Protein AF-A0A514Z813-F1 (afdb_monomer_lite)

Structure (mmCIF, N/CA/C/O backbone):
data_AF-A0A514Z813-F1
#
_entry.id   AF-A0A514Z813-F1
#
loop_
_atom_site.group_PDB
_atom_site.id
_atom_site.type_symbol
_atom_site.label_atom_id
_atom_site.label_alt_id
_atom_site.label_comp_id
_atom_site.label_asym_id
_atom_site.label_entity_id
_atom_site.label_seq_id
_atom_site.pdbx_PDB_ins_code
_atom_site.Cartn_x
_atom_site.Cartn_y
_atom_site.Cartn_z
_atom_site.occupancy
_atom_site.B_iso_or_equiv
_atom_site.auth_seq_id
_atom_site.auth_comp_id
_atom_site.auth_asym_id
_atom_site.auth_atom_id
_atom_site.pdbx_PDB_model_num
ATOM 1 N N . MET A 1 1 ? 28.735 8.243 -34.773 1.00 61.69 1 MET A N 1
ATOM 2 C CA . MET A 1 1 ? 28.199 9.287 -33.865 1.00 61.69 1 MET A CA 1
ATOM 3 C C . MET A 1 1 ? 26.772 8.999 -33.393 1.00 61.69 1 MET A C 1
ATOM 5 O O . MET A 1 1 ? 26.487 9.295 -32.244 1.00 61.69 1 MET A O 1
ATOM 9 N N . ALA A 1 2 ? 25.868 8.454 -34.224 1.00 63.88 2 ALA A N 1
ATOM 10 C CA . ALA A 1 2 ? 24.499 8.126 -33.792 1.00 63.88 2 ALA A CA 1
ATOM 11 C C . ALA A 1 2 ? 24.418 6.889 -32.868 1.00 63.88 2 ALA A C 1
ATOM 13 O O . ALA A 1 2 ? 23.732 6.964 -31.853 1.00 63.88 2 ALA A O 1
ATOM 14 N N . GLY A 1 3 ? 25.174 5.819 -33.154 1.00 69.19 3 GLY A N 1
ATOM 15 C CA . GLY A 1 3 ? 25.231 4.620 -32.299 1.00 69.19 3 GLY A CA 1
ATOM 16 C C . GLY A 1 3 ? 25.727 4.899 -30.873 1.00 69.19 3 GLY A C 1
ATOM 17 O O . GLY A 1 3 ? 25.160 4.393 -29.911 1.00 69.19 3 GLY A O 1
ATOM 18 N N . ASP A 1 4 ? 26.694 5.810 -30.727 1.00 74.75 4 ASP A N 1
ATOM 19 C CA . ASP A 1 4 ? 27.230 6.256 -29.430 1.00 74.75 4 ASP A CA 1
ATOM 20 C C . ASP A 1 4 ? 26.156 6.973 -28.584 1.00 74.75 4 ASP A C 1
ATOM 22 O O . ASP A 1 4 ? 25.901 6.627 -27.436 1.00 74.75 4 ASP A O 1
ATOM 26 N N . ARG A 1 5 ? 25.377 7.871 -29.208 1.00 83.50 5 ARG A N 1
ATOM 27 C CA . ARG A 1 5 ? 24.246 8.549 -28.545 1.00 83.50 5 ARG A CA 1
ATOM 28 C C . ARG A 1 5 ? 23.106 7.596 -28.176 1.00 83.50 5 ARG A C 1
ATOM 30 O O . ARG A 1 5 ? 22.412 7.834 -27.190 1.00 83.50 5 ARG A O 1
ATOM 37 N N . ASN A 1 6 ? 22.870 6.553 -28.970 1.00 88.00 6 ASN A N 1
ATOM 38 C CA . ASN A 1 6 ? 21.863 5.537 -28.656 1.00 88.00 6 ASN A CA 1
ATOM 39 C C . ASN A 1 6 ? 22.323 4.637 -27.503 1.00 88.00 6 ASN A C 1
ATOM 41 O O . ASN A 1 6 ? 21.505 4.266 -26.663 1.00 88.00 6 ASN A O 1
ATOM 45 N N . ALA A 1 7 ? 23.619 4.323 -27.429 1.00 88.06 7 ALA A N 1
ATOM 46 C CA . ALA A 1 7 ? 24.206 3.612 -26.300 1.00 88.06 7 ALA A CA 1
ATOM 47 C C . ALA A 1 7 ? 24.061 4.413 -24.996 1.00 88.06 7 ALA A C 1
ATOM 49 O O . ALA A 1 7 ? 23.532 3.874 -24.024 1.00 88.06 7 ALA A O 1
ATOM 50 N N . ASP A 1 8 ? 24.398 5.705 -25.004 1.00 90.75 8 ASP A N 1
ATOM 51 C CA . ASP A 1 8 ? 24.226 6.582 -23.839 1.00 90.75 8 ASP A CA 1
ATOM 52 C C . ASP A 1 8 ? 22.764 6.651 -23.377 1.00 90.75 8 ASP A C 1
ATOM 54 O O . ASP A 1 8 ? 22.461 6.499 -22.192 1.00 90.75 8 ASP A O 1
ATOM 58 N N . LYS A 1 9 ? 21.826 6.816 -24.319 1.00 91.69 9 LYS A N 1
ATOM 59 C CA . LYS A 1 9 ? 20.388 6.834 -24.010 1.00 91.69 9 LYS A CA 1
ATOM 60 C C . LYS A 1 9 ? 19.901 5.521 -23.404 1.00 91.69 9 LYS A C 1
ATOM 62 O O . LYS A 1 9 ? 19.110 5.556 -22.468 1.00 91.69 9 LYS A O 1
ATOM 67 N N . ARG A 1 10 ? 20.381 4.372 -23.890 1.00 91.69 10 ARG A N 1
ATOM 68 C CA . ARG A 1 10 ? 20.054 3.071 -23.286 1.00 91.69 10 ARG A CA 1
ATOM 69 C C . ARG A 1 10 ? 20.537 2.980 -21.844 1.00 91.69 10 ARG A C 1
ATOM 71 O O . ARG A 1 10 ? 19.799 2.469 -21.013 1.00 91.69 10 ARG A O 1
ATOM 78 N N . VAL A 1 11 ? 21.738 3.476 -21.546 1.00 93.88 11 VAL A N 1
ATOM 79 C CA . VAL A 1 11 ? 22.282 3.483 -20.178 1.00 93.88 11 VAL A CA 1
ATOM 80 C C . VAL A 1 11 ? 21.443 4.368 -19.255 1.00 93.88 11 VAL A C 1
ATOM 82 O O . VAL A 1 11 ? 21.181 3.984 -18.116 1.00 93.88 11 VAL A O 1
ATOM 85 N N . ILE A 1 12 ? 20.989 5.527 -19.740 1.00 95.06 12 ILE A N 1
ATOM 86 C CA . ILE A 1 12 ? 20.096 6.415 -18.981 1.00 95.06 12 ILE A CA 1
ATOM 87 C C . ILE A 1 12 ? 18.763 5.716 -18.693 1.00 95.06 12 ILE A C 1
ATOM 89 O O . ILE A 1 12 ? 18.375 5.626 -17.532 1.00 95.06 12 ILE A O 1
ATOM 93 N N . LEU A 1 13 ? 18.117 5.154 -19.719 1.00 94.88 13 LEU A N 1
ATOM 94 C CA . LEU A 1 13 ? 16.848 4.438 -19.566 1.00 94.88 13 LEU A CA 1
ATOM 95 C C . LEU A 1 13 ? 16.983 3.230 -18.631 1.00 94.88 13 LEU A C 1
ATOM 97 O O . LEU A 1 13 ? 16.132 3.016 -17.781 1.00 94.88 13 LEU A O 1
ATOM 101 N N . GLU A 1 14 ? 18.075 2.470 -18.724 1.00 94.81 14 GLU A N 1
ATOM 102 C CA . GLU A 1 14 ? 18.358 1.351 -17.817 1.00 94.81 14 GLU A CA 1
ATOM 103 C C . GLU A 1 14 ? 18.489 1.814 -16.358 1.00 94.81 14 GLU A C 1
ATOM 105 O O . GLU A 1 14 ? 18.025 1.141 -15.437 1.00 94.81 14 GLU A O 1
ATOM 110 N N . ARG A 1 15 ? 19.096 2.983 -16.126 1.00 95.75 15 ARG A N 1
ATOM 111 C CA . ARG A 1 15 ? 19.171 3.571 -14.787 1.00 95.75 15 ARG A CA 1
ATOM 112 C C . ARG A 1 15 ? 17.793 3.995 -14.285 1.00 95.75 15 ARG A C 1
ATOM 114 O O . ARG A 1 15 ? 17.500 3.776 -13.114 1.00 95.75 15 ARG A O 1
ATOM 121 N N . GLU A 1 16 ? 16.972 4.595 -15.139 1.00 96.31 16 GLU A N 1
ATOM 122 C CA . GLU A 1 16 ? 15.604 5.002 -14.797 1.00 96.31 16 GLU A CA 1
ATOM 123 C C . GLU A 1 16 ? 14.716 3.797 -14.477 1.00 96.31 16 GLU A C 1
ATOM 125 O O . GLU A 1 16 ? 14.038 3.812 -13.452 1.00 96.31 16 GLU A O 1
ATOM 130 N N . ILE A 1 17 ? 14.802 2.729 -15.278 1.00 96.31 17 ILE A N 1
ATOM 131 C CA . ILE A 1 17 ? 14.134 1.444 -15.027 1.00 96.31 17 ILE A CA 1
ATOM 132 C C . ILE A 1 17 ? 14.498 0.931 -13.632 1.00 96.31 17 ILE A C 1
ATOM 134 O O . ILE A 1 17 ? 13.611 0.729 -12.812 1.00 96.31 17 ILE A O 1
ATOM 138 N N . ARG A 1 18 ? 15.794 0.819 -13.314 1.00 96.50 18 ARG A N 1
ATOM 139 C CA . ARG A 1 18 ? 16.238 0.330 -11.996 1.00 96.50 18 ARG A CA 1
ATOM 140 C C . ARG A 1 18 ? 15.767 1.203 -10.839 1.00 96.50 18 ARG A C 1
ATOM 142 O O . ARG A 1 18 ? 15.441 0.695 -9.773 1.00 96.50 18 ARG A O 1
ATOM 149 N N . LEU A 1 19 ? 15.757 2.524 -11.020 1.00 96.19 19 LEU A N 1
ATOM 150 C CA . LEU A 1 19 ? 15.238 3.436 -9.999 1.00 96.19 19 LEU A CA 1
ATOM 151 C C . LEU A 1 19 ? 13.744 3.194 -9.755 1.00 96.19 19 LEU A C 1
ATOM 153 O O . LEU A 1 19 ? 13.316 3.214 -8.605 1.00 96.19 19 LEU A O 1
ATOM 157 N N . LYS A 1 20 ? 12.970 2.942 -10.812 1.00 94.25 20 LYS A N 1
ATOM 158 C CA . LYS A 1 20 ? 11.536 2.643 -10.727 1.00 94.25 20 LYS A CA 1
ATOM 159 C C . LYS A 1 20 ? 11.256 1.260 -10.135 1.00 94.25 20 LYS A C 1
ATOM 161 O O . LYS A 1 20 ? 10.339 1.132 -9.333 1.00 94.25 20 LYS A O 1
ATOM 166 N N . GLU A 1 21 ? 12.062 0.256 -10.468 1.00 95.50 21 GLU A N 1
ATOM 167 C CA . GLU A 1 21 ? 11.996 -1.079 -9.856 1.00 95.50 21 GLU A CA 1
ATOM 168 C C . GLU A 1 21 ? 12.241 -0.999 -8.344 1.00 95.50 21 GLU A C 1
ATOM 170 O O . GLU A 1 21 ? 11.426 -1.489 -7.568 1.00 95.50 21 GLU A O 1
ATOM 175 N N . ASN A 1 22 ? 13.279 -0.273 -7.915 1.00 95.88 22 ASN A N 1
ATOM 176 C CA . ASN A 1 22 ? 13.532 -0.045 -6.490 1.00 95.88 22 ASN A CA 1
ATOM 177 C C . ASN A 1 22 ? 12.365 0.688 -5.807 1.00 95.88 22 ASN A C 1
ATOM 179 O O . ASN A 1 22 ? 11.980 0.330 -4.701 1.00 95.88 22 ASN A O 1
ATOM 183 N N . GLN A 1 23 ? 11.767 1.688 -6.467 1.00 93.50 23 GLN A N 1
ATOM 184 C CA . GLN A 1 23 ? 10.583 2.375 -5.933 1.00 93.50 23 GLN A CA 1
ATOM 185 C C . GLN A 1 23 ? 9.394 1.422 -5.744 1.00 93.50 23 GLN A C 1
ATOM 187 O O . GLN A 1 23 ? 8.607 1.600 -4.818 1.00 93.50 23 GLN A O 1
ATOM 192 N N . LEU A 1 24 ? 9.242 0.417 -6.608 1.00 93.81 24 LEU A N 1
ATOM 193 C CA . LEU A 1 24 ? 8.181 -0.581 -6.497 1.00 93.81 24 LEU A CA 1
ATOM 194 C C . LEU A 1 24 ? 8.414 -1.534 -5.314 1.00 93.81 24 LEU A C 1
ATOM 196 O O . LEU A 1 24 ? 7.460 -1.885 -4.609 1.00 93.81 24 LEU A O 1
ATOM 200 N N . ASP A 1 25 ? 9.669 -1.905 -5.068 1.00 94.81 25 ASP A N 1
ATOM 201 C CA . ASP A 1 25 ? 10.064 -2.669 -3.883 1.00 94.81 25 ASP A CA 1
ATOM 202 C C . ASP A 1 25 ? 9.833 -1.857 -2.599 1.00 94.81 25 ASP A C 1
ATOM 204 O O . ASP A 1 25 ? 9.211 -2.359 -1.658 1.00 94.81 25 ASP A O 1
ATOM 208 N N . ASP A 1 26 ? 10.231 -0.580 -2.592 1.00 94.31 26 ASP A N 1
ATOM 209 C CA . ASP A 1 26 ? 10.015 0.345 -1.474 1.00 94.31 26 ASP A CA 1
ATOM 210 C C . ASP A 1 26 ? 8.517 0.495 -1.156 1.00 94.31 26 ASP A C 1
ATOM 212 O O . ASP A 1 26 ? 8.112 0.370 0.001 1.00 94.31 26 ASP A O 1
ATOM 216 N N . LEU A 1 27 ? 7.673 0.686 -2.180 1.00 93.44 27 LEU A N 1
ATOM 217 C CA . LEU A 1 27 ? 6.214 0.749 -2.027 1.00 93.44 27 LEU A CA 1
ATOM 218 C C . LEU A 1 27 ? 5.647 -0.540 -1.423 1.00 93.44 27 LEU A C 1
ATOM 220 O O . LEU A 1 27 ? 4.762 -0.490 -0.571 1.00 93.44 27 LEU A O 1
ATOM 224 N N . SER A 1 28 ? 6.154 -1.699 -1.846 1.00 91.88 28 SER A N 1
ATOM 225 C CA . SER A 1 28 ? 5.701 -2.996 -1.333 1.00 91.88 28 SER A CA 1
ATOM 226 C C . SER A 1 28 ? 6.083 -3.180 0.139 1.00 91.88 28 SER A C 1
ATOM 228 O O . SER A 1 28 ? 5.285 -3.672 0.942 1.00 91.88 28 SER A O 1
ATOM 230 N N . GLN A 1 29 ? 7.289 -2.750 0.519 1.00 95.19 29 GLN A N 1
ATOM 231 C CA . GLN A 1 29 ? 7.749 -2.782 1.904 1.00 95.19 29 GLN A CA 1
ATOM 232 C C . GLN A 1 29 ? 6.964 -1.806 2.791 1.00 95.19 29 GLN A C 1
ATOM 234 O O . GLN A 1 29 ? 6.597 -2.150 3.922 1.00 95.19 29 GLN A O 1
ATOM 239 N N . GLU A 1 30 ? 6.693 -0.600 2.294 1.00 94.69 30 GLU A N 1
ATOM 240 C CA . GLU A 1 30 ? 5.893 0.402 2.992 1.00 94.69 30 GLU A CA 1
ATOM 241 C C . GLU A 1 30 ? 4.459 -0.097 3.207 1.00 94.69 30 GLU A C 1
ATOM 243 O O . GLU A 1 30 ? 3.987 -0.104 4.347 1.00 94.69 30 GLU A O 1
ATOM 248 N N . GLN A 1 31 ? 3.814 -0.628 2.160 1.00 94.19 31 GLN A N 1
ATOM 249 C CA . GLN A 1 31 ? 2.481 -1.228 2.243 1.00 94.19 31 GLN A CA 1
ATOM 250 C C . GLN A 1 31 ? 2.426 -2.292 3.342 1.00 94.19 31 GLN A C 1
ATOM 252 O O . GLN A 1 31 ? 1.558 -2.244 4.216 1.00 94.19 31 GLN A O 1
ATOM 257 N N . HIS A 1 32 ? 3.375 -3.230 3.329 1.00 93.38 32 HIS A N 1
ATOM 258 C CA . HIS A 1 32 ? 3.428 -4.294 4.325 1.00 93.38 32 HIS A CA 1
ATOM 259 C C . HIS A 1 32 ? 3.635 -3.743 5.744 1.00 93.38 32 HIS A C 1
ATOM 261 O O . HIS A 1 32 ? 3.038 -4.221 6.710 1.00 93.38 32 HIS A O 1
ATOM 267 N N . THR A 1 33 ? 4.460 -2.705 5.887 1.00 94.56 33 THR A N 1
ATOM 268 C CA . THR A 1 33 ? 4.706 -2.053 7.177 1.00 94.56 33 THR A CA 1
ATOM 269 C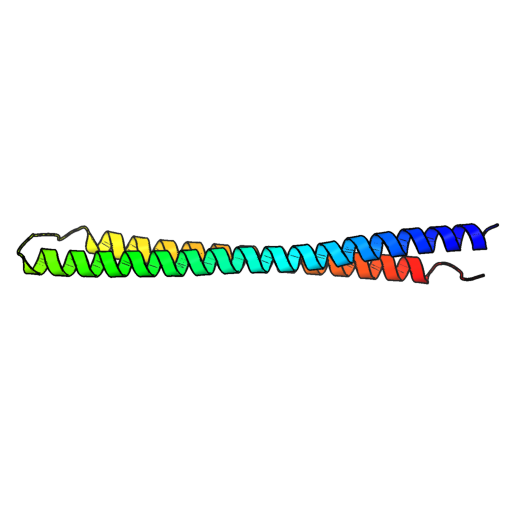 C . THR A 1 33 ? 3.434 -1.421 7.732 1.00 94.56 33 THR A C 1
ATOM 271 O O . THR A 1 33 ? 3.124 -1.622 8.908 1.00 94.56 33 THR A O 1
ATOM 274 N N . ILE A 1 34 ? 2.683 -0.696 6.903 1.00 91.44 34 ILE A N 1
ATOM 275 C CA . ILE A 1 34 ? 1.448 -0.027 7.322 1.00 91.44 34 ILE A CA 1
ATOM 276 C C . ILE A 1 34 ? 0.350 -1.055 7.622 1.00 91.44 34 ILE A C 1
ATOM 278 O O . ILE A 1 34 ? -0.304 -0.949 8.658 1.00 91.44 34 ILE A O 1
ATOM 282 N N . GLN A 1 35 ? 0.196 -2.098 6.799 1.00 91.31 35 GLN A N 1
ATOM 283 C CA . GLN A 1 35 ? -0.748 -3.193 7.070 1.00 91.31 35 GLN A CA 1
ATOM 284 C C . GLN A 1 35 ? -0.478 -3.841 8.433 1.00 91.31 35 GLN A C 1
ATOM 286 O O . GLN A 1 35 ? -1.377 -3.936 9.267 1.00 91.31 35 GLN A O 1
ATOM 291 N N . ASN A 1 36 ? 0.785 -4.161 8.729 1.00 93.00 36 ASN A N 1
ATOM 292 C CA . ASN A 1 36 ? 1.172 -4.695 10.035 1.00 93.00 36 ASN A CA 1
ATOM 293 C C . ASN A 1 36 ? 0.861 -3.727 11.193 1.00 93.00 36 ASN A C 1
ATOM 295 O O . ASN A 1 36 ? 0.582 -4.165 12.311 1.00 93.00 36 ASN A O 1
ATOM 299 N N . GLN A 1 37 ? 0.957 -2.410 10.978 1.00 91.06 37 GLN A N 1
ATOM 300 C CA . GLN A 1 37 ? 0.603 -1.412 11.995 1.00 91.06 37 GLN A CA 1
ATOM 301 C C . GLN A 1 37 ? -0.907 -1.372 12.247 1.00 91.06 37 GLN A C 1
ATOM 303 O O . GLN A 1 37 ? -1.316 -1.316 13.408 1.00 91.06 37 GLN A O 1
ATOM 308 N N . ILE A 1 38 ? -1.716 -1.459 11.190 1.00 89.44 38 ILE A N 1
ATOM 309 C CA . ILE A 1 38 ? -3.180 -1.514 11.280 1.00 89.44 38 ILE A CA 1
ATOM 310 C C . ILE A 1 38 ? -3.619 -2.776 12.018 1.00 89.44 38 ILE A C 1
ATOM 312 O O . ILE A 1 38 ? -4.369 -2.685 12.987 1.00 89.44 38 ILE A O 1
ATOM 316 N N . GLU A 1 39 ? -3.084 -3.941 11.656 1.00 89.75 39 GLU A N 1
ATOM 317 C CA . GLU A 1 39 ? -3.395 -5.201 12.340 1.00 89.75 39 GLU A CA 1
ATOM 318 C C . GLU A 1 39 ? -3.020 -5.154 13.828 1.00 89.75 39 GLU A C 1
ATOM 320 O O . GLU A 1 39 ? -3.795 -5.560 14.697 1.00 89.75 39 GLU A O 1
ATOM 325 N N . LYS A 1 40 ? -1.840 -4.615 14.161 1.00 91.56 40 LYS A N 1
ATOM 326 C CA . LYS A 1 40 ? -1.428 -4.421 15.562 1.00 91.56 40 LYS A CA 1
ATOM 327 C C . LYS A 1 40 ? -2.382 -3.497 16.306 1.00 91.56 40 LYS A C 1
ATOM 329 O O . LYS A 1 40 ? -2.736 -3.784 17.448 1.00 91.56 40 LYS A O 1
ATOM 334 N N . PHE A 1 41 ? -2.802 -2.406 15.674 1.00 87.81 41 PHE A N 1
ATOM 335 C CA . PHE A 1 41 ? -3.767 -1.483 16.250 1.00 87.81 41 PHE A CA 1
ATOM 336 C C . PHE A 1 41 ? -5.111 -2.170 16.522 1.00 87.81 41 PHE A C 1
ATOM 338 O O . PHE A 1 41 ? -5.605 -2.107 17.648 1.00 87.81 41 PHE A O 1
ATOM 345 N N . GLN A 1 42 ? -5.657 -2.900 15.547 1.00 87.75 42 GLN A N 1
ATOM 346 C CA . GLN A 1 42 ? -6.903 -3.657 15.699 1.00 87.75 42 GLN A CA 1
ATOM 347 C C . GLN A 1 42 ? -6.826 -4.688 16.831 1.00 87.75 42 GLN A C 1
ATOM 349 O O . GLN A 1 42 ? -7.762 -4.811 17.629 1.00 87.75 42 GLN A O 1
ATOM 354 N N . ASN A 1 43 ? -5.705 -5.405 16.928 1.00 89.94 43 ASN A N 1
ATOM 355 C CA . ASN A 1 43 ? -5.471 -6.392 17.978 1.00 89.94 43 ASN A CA 1
ATOM 356 C C . ASN A 1 43 ? -5.403 -5.741 19.366 1.00 89.94 43 ASN A C 1
ATOM 358 O O . ASN A 1 43 ? -6.092 -6.190 20.284 1.00 89.94 43 ASN A O 1
ATOM 362 N N . ASN A 1 44 ? -4.644 -4.650 19.506 1.00 89.31 44 ASN A N 1
ATOM 363 C CA . ASN A 1 44 ? -4.537 -3.908 20.764 1.00 89.31 44 ASN A CA 1
ATOM 364 C C . ASN A 1 44 ? -5.893 -3.346 21.202 1.00 89.31 44 ASN A C 1
ATOM 366 O O . ASN A 1 44 ? -6.280 -3.499 22.358 1.00 89.31 44 ASN A O 1
ATOM 370 N N . MET A 1 45 ? -6.645 -2.745 20.277 1.00 86.44 45 MET A N 1
ATOM 371 C CA . MET A 1 45 ? -7.982 -2.226 20.570 1.00 86.44 45 MET A CA 1
ATOM 372 C C . MET A 1 45 ? -8.931 -3.346 20.996 1.00 86.44 45 MET A C 1
ATOM 374 O O . MET A 1 45 ? -9.621 -3.219 22.002 1.00 86.44 45 MET A O 1
ATOM 378 N N . SER A 1 46 ? -8.931 -4.472 20.280 1.00 86.31 46 SER A N 1
ATOM 379 C CA . SER A 1 46 ? -9.761 -5.630 20.631 1.00 86.31 46 SER A CA 1
ATOM 380 C C . SER A 1 46 ? -9.429 -6.182 22.018 1.00 86.31 46 SER A C 1
ATOM 382 O O . SER A 1 46 ? -10.332 -6.593 22.743 1.00 86.31 46 SER A O 1
ATOM 384 N N . GLN A 1 47 ? -8.151 -6.179 22.405 1.00 89.62 47 GLN A N 1
ATOM 385 C CA . GLN A 1 47 ? -7.729 -6.573 23.745 1.00 89.62 47 GLN A CA 1
ATOM 386 C C . GLN A 1 47 ? -8.226 -5.587 24.810 1.00 89.62 47 GLN A C 1
ATOM 388 O O . GLN A 1 47 ? -8.773 -6.028 25.818 1.00 89.62 47 GLN A O 1
ATOM 393 N N . LEU A 1 48 ? -8.070 -4.278 24.586 1.00 86.75 48 LEU A N 1
ATOM 394 C CA . LEU A 1 48 ? -8.517 -3.247 25.528 1.00 86.75 48 LEU A CA 1
ATOM 395 C C . LEU A 1 48 ? -10.030 -3.306 25.761 1.00 86.75 48 LEU A C 1
ATOM 397 O O . LEU A 1 48 ? -10.463 -3.281 26.908 1.00 86.75 48 LEU A O 1
ATOM 401 N N . PHE A 1 49 ? -10.827 -3.476 24.701 1.00 84.56 49 PHE A N 1
ATOM 402 C CA . PHE A 1 49 ? -12.280 -3.603 24.841 1.00 84.56 49 PHE A CA 1
ATOM 403 C C . PHE A 1 49 ? -12.694 -4.853 25.620 1.00 84.56 49 PHE A C 1
ATOM 405 O O . PHE A 1 49 ? -13.627 -4.788 26.412 1.00 84.56 49 PHE A O 1
ATOM 412 N N . ARG A 1 50 ? -11.991 -5.982 25.448 1.00 84.25 50 ARG A N 1
ATOM 413 C CA . ARG A 1 50 ? -12.252 -7.186 26.257 1.00 84.25 50 ARG A CA 1
ATOM 414 C C . ARG A 1 50 ? -11.931 -6.962 27.731 1.00 84.25 50 ARG A C 1
ATOM 416 O O . ARG A 1 50 ? -12.725 -7.337 28.581 1.00 84.25 50 ARG A O 1
ATOM 423 N N . GLN A 1 51 ? -10.791 -6.339 28.031 1.00 85.31 51 GLN A N 1
ATOM 424 C CA . GLN A 1 51 ? -10.404 -6.025 29.411 1.00 85.31 51 GLN A CA 1
ATOM 425 C C . GLN A 1 51 ? -11.398 -5.068 30.074 1.00 85.31 51 GLN A C 1
ATOM 427 O O . GLN A 1 51 ? -11.727 -5.218 31.247 1.00 85.31 51 GLN A O 1
ATOM 432 N N . GLU A 1 52 ? -11.894 -4.090 29.323 1.00 80.50 52 GLU A N 1
ATOM 433 C CA . GLU A 1 52 ? -12.916 -3.174 29.808 1.00 80.50 52 GLU A CA 1
ATOM 434 C C . GLU A 1 52 ? -14.252 -3.883 30.064 1.00 80.50 52 GLU A C 1
ATOM 436 O O . GLU A 1 52 ? -14.864 -3.666 31.109 1.00 80.50 52 GLU A O 1
ATOM 441 N N . GLU A 1 53 ? -14.679 -4.767 29.159 1.00 79.12 53 GLU A N 1
ATOM 442 C CA . GLU A 1 53 ? -15.878 -5.590 29.339 1.00 79.12 53 GLU A CA 1
ATOM 443 C C . GLU A 1 53 ? -15.756 -6.487 30.584 1.00 79.12 53 GLU A C 1
ATOM 445 O O . GLU A 1 53 ? -16.683 -6.550 31.390 1.00 79.12 53 GLU A O 1
ATOM 450 N N . GLU A 1 54 ? -14.594 -7.108 30.812 1.00 83.25 54 GLU A N 1
ATOM 451 C CA . GLU A 1 54 ? -14.299 -7.886 32.024 1.00 83.25 54 GLU A CA 1
ATOM 452 C C . GLU A 1 54 ? -14.381 -7.031 33.302 1.00 83.25 54 GLU A C 1
ATOM 454 O O . GLU A 1 54 ? -15.054 -7.422 34.262 1.00 83.25 54 GLU A O 1
ATOM 459 N N . CYS A 1 55 ? -13.763 -5.843 33.312 1.00 79.56 55 CYS A N 1
ATOM 460 C CA . CYS A 1 55 ? -13.855 -4.894 34.428 1.00 79.56 55 CYS A CA 1
ATOM 461 C C . CYS A 1 55 ? -15.303 -4.469 34.699 1.00 79.56 55 CYS A C 1
ATOM 463 O O . CYS A 1 55 ? -15.731 -4.424 35.853 1.00 79.56 55 CYS A O 1
ATOM 465 N N . TYR A 1 56 ? -16.070 -4.189 33.644 1.00 75.38 56 TYR A N 1
ATOM 466 C CA . TYR A 1 56 ? -17.483 -3.845 33.751 1.00 75.38 56 TYR A CA 1
ATOM 467 C C . TYR A 1 56 ? -18.287 -4.986 34.391 1.00 75.38 56 TYR A C 1
ATOM 469 O O . TYR A 1 56 ? -19.067 -4.754 35.317 1.00 75.38 56 TYR A O 1
ATOM 477 N N . TYR A 1 57 ? -18.074 -6.229 33.945 1.00 75.88 57 TYR A N 1
ATOM 478 C CA . TYR A 1 57 ? -18.736 -7.404 34.518 1.00 75.88 57 TYR A CA 1
ATOM 479 C C . TYR A 1 57 ? -18.420 -7.583 36.007 1.00 75.88 57 TYR A C 1
ATOM 481 O O . TYR A 1 57 ? -19.322 -7.914 36.779 1.00 75.88 57 TYR A O 1
ATOM 489 N N . MET A 1 58 ? -17.172 -7.344 36.419 1.00 78.38 58 MET A N 1
ATOM 490 C CA . MET A 1 58 ? -16.776 -7.391 37.829 1.00 78.38 58 MET A CA 1
ATOM 491 C C . MET A 1 58 ? -17.497 -6.329 38.669 1.00 78.38 58 MET A C 1
ATOM 493 O O . MET A 1 58 ? -18.108 -6.672 39.678 1.00 78.38 58 MET A O 1
ATOM 497 N N . LEU A 1 59 ? -17.503 -5.065 38.230 1.00 72.56 59 LEU A N 1
ATOM 498 C CA . LEU A 1 59 ? -18.179 -3.970 38.944 1.00 72.56 59 LEU A CA 1
ATOM 499 C C . LEU A 1 59 ? -19.693 -4.199 39.060 1.00 72.56 59 LEU A C 1
ATOM 501 O O . LEU A 1 59 ? -20.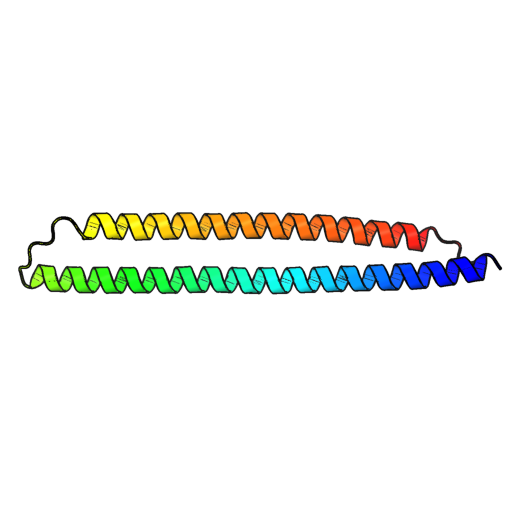310 -3.889 40.082 1.00 72.56 59 LEU A O 1
ATOM 505 N N . HIS A 1 60 ? -20.306 -4.795 38.035 1.00 69.25 60 HIS A N 1
ATOM 506 C CA . HIS A 1 60 ? -21.730 -5.109 38.068 1.00 69.25 60 HIS A CA 1
ATOM 507 C C . HIS A 1 60 ? -22.063 -6.231 39.068 1.00 69.25 60 HIS A C 1
ATOM 509 O O . HIS A 1 60 ? -23.089 -6.162 39.748 1.00 69.25 60 HIS A O 1
ATOM 515 N N . GLN A 1 61 ? -21.188 -7.235 39.222 1.00 69.19 61 GLN A N 1
ATOM 516 C CA . GLN A 1 61 ? -21.326 -8.254 40.274 1.00 69.19 61 GLN A CA 1
ATOM 517 C C . GLN A 1 61 ? -21.185 -7.667 41.687 1.00 69.19 61 GLN A C 1
ATOM 519 O O . GLN A 1 61 ? -21.801 -8.182 42.620 1.00 69.19 61 GLN A O 1
ATOM 524 N N . GLU A 1 62 ? -20.434 -6.574 41.843 1.00 74.12 62 GLU A N 1
ATOM 525 C CA . GLU A 1 62 ? -20.273 -5.843 43.108 1.00 74.12 62 GLU A CA 1
ATOM 526 C C . GLU A 1 62 ? -21.456 -4.906 43.439 1.00 74.12 62 GLU A C 1
ATOM 528 O O . GLU A 1 62 ? -21.504 -4.322 44.522 1.00 74.12 62 GLU A O 1
ATOM 533 N N . GLY A 1 63 ? -22.470 -4.826 42.567 1.00 59.94 63 GLY A N 1
ATOM 534 C CA . GLY A 1 63 ? -23.735 -4.133 42.834 1.00 59.94 63 GLY A CA 1
ATOM 535 C C . GLY A 1 63 ? -23.795 -2.677 42.363 1.00 59.94 63 GLY A C 1
ATOM 536 O O . GLY A 1 63 ? -24.752 -1.971 42.700 1.00 59.94 63 GLY A O 1
ATOM 537 N N . GLU A 1 64 ? -22.827 -2.215 41.569 1.00 63.66 64 GLU A N 1
ATOM 538 C CA . GLU A 1 64 ? -22.894 -0.892 40.947 1.00 63.66 64 GLU A CA 1
ATOM 539 C C . GLU A 1 64 ? -23.892 -0.870 39.767 1.00 63.66 64 GLU A C 1
ATOM 541 O O . GLU A 1 64 ? -23.925 -1.759 38.909 1.00 63.66 64 GLU A O 1
ATOM 546 N N . ARG A 1 65 ? -24.753 0.161 39.725 1.00 58.09 65 ARG A N 1
ATOM 547 C CA . ARG A 1 65 ? -25.697 0.417 38.620 1.00 58.09 65 ARG A CA 1
ATOM 548 C C . ARG A 1 65 ? -24.962 1.105 37.473 1.00 58.09 65 ARG A C 1
ATOM 550 O O . ARG A 1 65 ? -24.578 2.264 37.616 1.00 58.09 65 ARG A O 1
ATOM 557 N N . ILE A 1 66 ? -24.836 0.433 36.331 1.00 60.81 66 ILE A N 1
ATOM 558 C CA . ILE A 1 66 ? -24.068 0.939 35.186 1.00 60.81 66 ILE A CA 1
ATOM 559 C C . ILE A 1 66 ? -24.866 0.804 33.876 1.00 60.81 66 ILE A C 1
ATOM 561 O O . ILE A 1 66 ? -24.420 0.193 32.914 1.00 60.81 66 ILE A O 1
ATOM 565 N N . ASP A 1 67 ? -26.068 1.372 33.802 1.00 60.59 67 ASP A N 1
ATOM 566 C CA . ASP A 1 67 ? -27.001 1.079 32.695 1.00 60.59 67 ASP A CA 1
ATOM 567 C C . ASP A 1 67 ? -26.663 1.746 31.335 1.00 60.59 67 ASP A C 1
ATOM 569 O O . ASP A 1 67 ? -27.263 1.384 30.329 1.00 60.59 67 ASP A O 1
ATOM 573 N N . ASN A 1 68 ? -25.692 2.674 31.246 1.00 58.62 68 ASN A N 1
ATOM 574 C CA . ASN A 1 68 ? -25.418 3.432 30.002 1.00 58.62 68 ASN A CA 1
ATOM 575 C C . ASN A 1 68 ? -24.017 3.248 29.380 1.00 58.62 68 ASN A C 1
ATOM 577 O O . ASN A 1 68 ? -23.805 3.659 28.238 1.00 58.62 68 ASN A O 1
ATOM 581 N N . GLN A 1 69 ? -23.036 2.668 30.079 1.00 62.97 69 GLN A N 1
ATOM 582 C CA . GLN A 1 69 ? -21.654 2.633 29.564 1.00 62.97 69 GLN A CA 1
ATOM 583 C C . GLN A 1 69 ? -21.417 1.490 28.562 1.00 62.97 69 GLN A C 1
ATOM 585 O O . GLN A 1 69 ? -20.736 1.697 27.563 1.00 62.97 69 GLN A O 1
ATOM 590 N N . THR A 1 70 ? -22.053 0.330 28.730 1.00 63.34 70 THR A N 1
ATOM 591 C CA . THR A 1 70 ? -21.805 -0.875 27.909 1.00 63.34 70 THR A CA 1
ATOM 592 C C . THR A 1 70 ? -22.222 -0.724 26.451 1.00 63.34 70 THR A C 1
ATOM 594 O O . THR A 1 70 ? -21.473 -1.105 25.554 1.00 63.34 70 THR A O 1
ATOM 597 N N . VAL A 1 71 ? -23.402 -0.142 26.199 1.00 63.94 71 VAL A N 1
ATOM 598 C CA . VAL A 1 71 ? -23.905 0.092 24.832 1.00 63.94 71 VAL A CA 1
ATOM 599 C C . VAL A 1 71 ? -22.959 1.030 24.082 1.00 63.94 71 VAL A C 1
ATOM 601 O O . VAL A 1 71 ? -22.598 0.766 22.938 1.00 63.94 71 VAL A O 1
ATOM 604 N N . THR A 1 72 ? -22.475 2.066 24.771 1.00 73.06 72 THR A N 1
ATOM 605 C CA . THR A 1 72 ? -21.535 3.044 24.218 1.00 73.06 72 THR A CA 1
ATOM 606 C C . THR A 1 72 ? -20.197 2.393 23.846 1.00 73.06 72 THR A C 1
ATOM 608 O O . THR A 1 72 ? -19.636 2.693 22.798 1.00 73.06 72 THR A O 1
ATOM 611 N N . LEU A 1 73 ? -19.697 1.452 24.651 1.00 73.81 73 LEU A N 1
ATOM 612 C CA . LEU A 1 73 ? -18.421 0.770 24.399 1.00 73.81 73 LEU A CA 1
ATOM 613 C C . LEU A 1 73 ? -18.488 -0.247 23.264 1.00 73.81 73 LEU A C 1
ATOM 615 O O . LEU A 1 73 ? -17.586 -0.300 22.427 1.00 73.81 73 LEU A O 1
ATOM 619 N N . GLN A 1 74 ? -19.570 -1.022 23.193 1.00 75.19 74 GLN A N 1
ATOM 620 C CA . GLN A 1 74 ? -19.796 -1.939 22.076 1.00 75.19 74 GLN A CA 1
ATOM 621 C C . GLN A 1 74 ? -19.920 -1.176 20.752 1.00 75.19 74 GLN A C 1
ATOM 623 O O . GLN A 1 74 ? -19.366 -1.601 19.735 1.00 75.19 74 GLN A O 1
ATOM 628 N N . GLU A 1 75 ? -20.592 -0.024 20.766 1.00 81.75 75 GLU A N 1
ATOM 629 C CA . GLU A 1 75 ? -20.712 0.845 19.598 1.00 81.75 75 GLU A CA 1
ATOM 630 C C . GLU A 1 75 ? -19.360 1.453 19.198 1.00 81.75 75 GLU A C 1
ATOM 632 O O . GLU A 1 75 ? -18.990 1.394 18.025 1.00 81.75 75 GLU A O 1
ATOM 637 N N . VAL A 1 76 ? -18.564 1.932 20.160 1.00 82.25 76 VAL A N 1
ATOM 638 C CA . VAL A 1 76 ? -17.201 2.425 19.905 1.00 82.25 76 VAL A CA 1
ATOM 639 C C . VAL A 1 76 ? -16.312 1.318 19.331 1.00 82.25 76 VAL A C 1
ATOM 641 O O . VAL A 1 76 ? -15.635 1.545 18.329 1.00 82.25 76 VAL A O 1
ATOM 644 N N . SER A 1 77 ? -16.339 0.109 19.895 1.00 82.62 77 SER A N 1
ATOM 645 C CA . SER A 1 77 ? -15.560 -1.031 19.392 1.00 82.62 77 SER A CA 1
ATOM 646 C C . SER A 1 77 ? -15.922 -1.381 17.950 1.00 82.62 77 SER A C 1
ATOM 648 O O . SER A 1 77 ? -15.045 -1.575 17.101 1.00 82.62 77 SER A O 1
ATOM 650 N N . ARG A 1 78 ? -17.225 -1.393 17.647 1.00 86.25 78 ARG A N 1
ATOM 651 C CA . ARG A 1 78 ? -17.733 -1.626 16.297 1.00 86.25 78 ARG A CA 1
ATOM 652 C C . ARG A 1 78 ? -17.268 -0.543 15.326 1.00 86.25 78 ARG A C 1
ATOM 654 O O . ARG A 1 78 ? -16.716 -0.876 14.282 1.00 86.25 78 ARG A O 1
ATOM 661 N N . VAL A 1 79 ? -17.466 0.730 15.666 1.00 87.75 79 VAL A N 1
ATOM 662 C CA . VAL A 1 79 ? -17.081 1.862 14.810 1.00 87.75 79 VAL A CA 1
ATOM 663 C C . VAL A 1 79 ? -15.572 1.868 14.564 1.00 87.75 79 VAL A C 1
ATOM 665 O O . VAL A 1 79 ? -15.145 2.070 13.431 1.00 87.75 79 VAL A O 1
ATOM 668 N N . MET A 1 80 ? -14.760 1.585 15.584 1.00 84.81 80 MET A N 1
ATOM 669 C CA . MET A 1 80 ? -13.303 1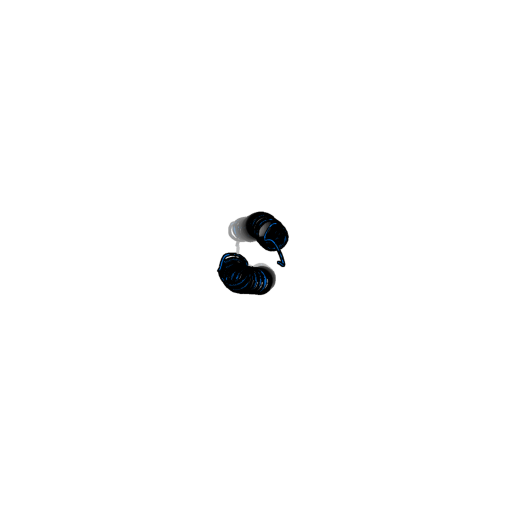.496 15.448 1.00 84.81 80 MET A CA 1
ATOM 670 C C . MET A 1 80 ? -12.878 0.378 14.495 1.00 84.81 80 MET A C 1
ATOM 672 O O . MET A 1 80 ? -11.990 0.591 13.670 1.00 84.81 80 MET A O 1
ATOM 676 N N . ARG A 1 81 ? -13.527 -0.792 14.566 1.00 86.44 81 ARG A N 1
ATOM 677 C CA . ARG A 1 81 ? -13.275 -1.887 13.622 1.00 86.44 81 ARG A CA 1
ATOM 678 C C . ARG A 1 81 ? -13.653 -1.481 12.199 1.00 86.44 81 ARG A C 1
ATOM 680 O O . ARG A 1 81 ? -12.815 -1.574 11.314 1.00 86.44 81 ARG A O 1
ATOM 687 N N . GLU A 1 82 ? -14.854 -0.936 12.007 1.00 90.31 82 GLU A N 1
ATOM 688 C CA . GLU A 1 82 ? -15.316 -0.472 10.692 1.00 90.31 82 GLU A CA 1
ATOM 689 C C . GLU A 1 82 ? -14.392 0.605 10.093 1.00 90.31 82 GLU A C 1
ATOM 691 O O . GLU A 1 82 ? -14.111 0.572 8.897 1.00 90.31 82 GLU A O 1
ATOM 696 N N . MET A 1 83 ? -13.905 1.557 10.898 1.00 88.12 83 MET A N 1
ATOM 697 C CA . MET A 1 83 ? -12.946 2.564 10.428 1.00 88.12 83 MET A CA 1
ATOM 698 C C . MET A 1 83 ? -11.607 1.939 10.047 1.00 88.12 83 MET A C 1
ATOM 700 O O . MET A 1 83 ? -11.042 2.291 9.015 1.00 88.12 83 MET A O 1
ATOM 704 N N . SER A 1 84 ? -11.101 1.021 10.869 1.00 87.44 84 S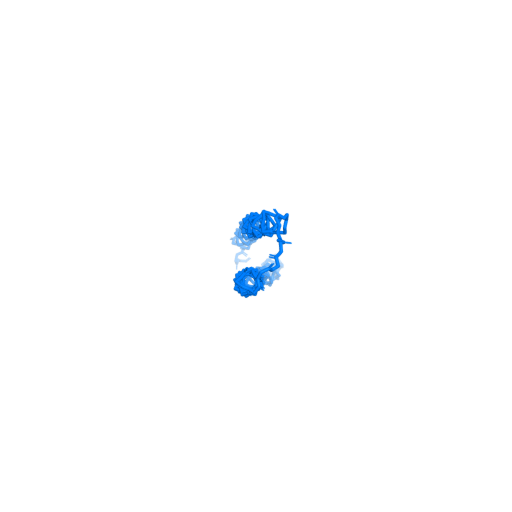ER A N 1
ATOM 705 C CA . SER A 1 84 ? -9.818 0.376 10.620 1.00 87.44 84 SER A CA 1
ATOM 706 C C . SER A 1 84 ? -9.853 -0.518 9.380 1.00 87.44 84 SER A C 1
ATOM 708 O O . SER A 1 84 ? -8.874 -0.542 8.639 1.00 87.44 84 SER A O 1
ATOM 710 N N . ASP A 1 85 ? -10.964 -1.214 9.140 1.00 88.94 85 ASP A N 1
ATOM 711 C CA . ASP A 1 85 ? -11.156 -2.030 7.940 1.00 88.94 85 ASP A CA 1
ATOM 712 C C . ASP A 1 85 ? -11.200 -1.139 6.690 1.00 88.94 85 ASP A C 1
ATOM 714 O O . ASP A 1 85 ? -10.474 -1.387 5.731 1.00 88.94 85 ASP A O 1
ATOM 718 N N . ARG A 1 86 ? -11.948 -0.023 6.731 1.00 91.50 86 ARG A N 1
ATOM 719 C CA . ARG A 1 86 ? -11.966 0.956 5.626 1.00 91.50 86 ARG A CA 1
ATOM 720 C C . ARG A 1 86 ? -10.587 1.539 5.338 1.00 91.50 86 ARG A C 1
ATOM 722 O O . ARG A 1 86 ? -10.214 1.648 4.178 1.00 91.50 86 ARG A O 1
ATOM 729 N N . GLN A 1 87 ? -9.826 1.896 6.373 1.00 89.12 87 GLN A N 1
ATOM 730 C CA . GLN A 1 87 ? -8.458 2.392 6.199 1.00 89.12 87 GLN A CA 1
ATOM 731 C C . GLN A 1 87 ? -7.560 1.343 5.538 1.00 89.12 87 GLN A C 1
ATOM 733 O O . GLN A 1 87 ? -6.773 1.687 4.658 1.00 89.12 87 GLN A O 1
ATOM 738 N N . SER A 1 88 ? -7.694 0.072 5.929 1.00 90.75 88 SER A N 1
ATOM 739 C CA . SER A 1 88 ? -6.965 -1.036 5.308 1.00 90.75 88 SER A CA 1
ATOM 740 C C . SER A 1 88 ? -7.315 -1.179 3.822 1.00 90.75 88 SER A C 1
ATOM 742 O O . SER A 1 88 ? -6.414 -1.233 2.984 1.00 90.75 88 SER A O 1
ATOM 744 N N . ASP A 1 89 ? -8.608 -1.157 3.487 1.00 91.69 89 ASP A N 1
ATOM 745 C CA . ASP A 1 89 ? -9.097 -1.267 2.109 1.00 91.69 89 ASP A CA 1
ATOM 746 C C . ASP A 1 89 ? -8.647 -0.083 1.236 1.00 91.69 89 ASP A C 1
ATOM 748 O O . ASP A 1 89 ? -8.209 -0.267 0.098 1.00 91.69 89 ASP A O 1
ATOM 752 N N . GLU A 1 90 ? -8.739 1.144 1.757 1.00 92.25 90 GLU A N 1
ATOM 753 C CA . GLU A 1 90 ? -8.305 2.363 1.064 1.00 92.25 90 GLU A CA 1
ATOM 754 C C . GLU A 1 90 ? -6.798 2.338 0.783 1.00 92.25 90 GLU A C 1
ATOM 756 O O . GLU A 1 90 ? -6.366 2.671 -0.326 1.00 92.25 90 GLU A O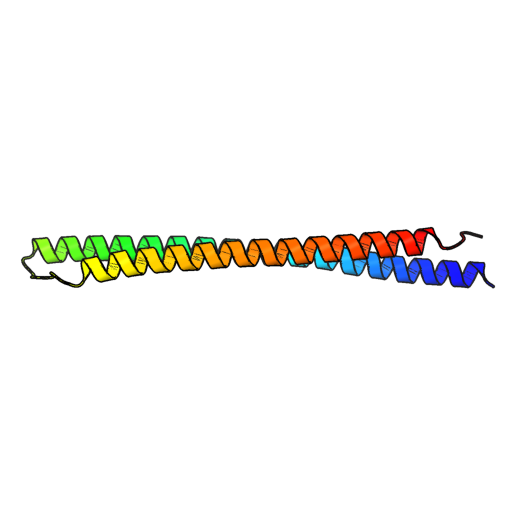 1
ATOM 761 N N . LEU A 1 91 ? -5.996 1.888 1.752 1.00 92.94 91 LEU A N 1
ATOM 762 C CA . LEU A 1 91 ? -4.558 1.707 1.573 1.00 92.94 91 LEU A CA 1
ATOM 763 C C . LEU A 1 91 ? -4.253 0.628 0.538 1.00 92.94 91 LEU A C 1
ATOM 765 O O . LEU A 1 91 ? -3.436 0.861 -0.353 1.00 92.94 91 LEU A O 1
ATOM 769 N N . GLU A 1 92 ? -4.910 -0.531 0.607 1.00 92.50 92 GLU A N 1
ATOM 770 C CA . GLU A 1 92 ? -4.699 -1.605 -0.366 1.00 92.50 92 GLU A CA 1
ATOM 771 C C . GLU A 1 92 ? -5.016 -1.135 -1.790 1.00 92.50 92 GLU A C 1
ATOM 773 O O . GLU A 1 92 ? -4.234 -1.375 -2.716 1.00 92.50 92 GLU A O 1
ATOM 778 N N . GLN A 1 93 ? -6.119 -0.407 -1.971 1.00 94.38 93 GLN A N 1
ATOM 779 C CA . GLN A 1 93 ? -6.467 0.180 -3.262 1.00 94.38 93 GLN A CA 1
ATOM 780 C C . GLN A 1 93 ? -5.435 1.215 -3.718 1.00 94.38 93 GLN A C 1
ATOM 782 O O . GLN A 1 93 ? -4.997 1.162 -4.871 1.00 94.38 93 GLN A O 1
ATOM 787 N N . GLY A 1 94 ? -5.007 2.116 -2.830 1.00 94.88 94 GLY A N 1
ATOM 788 C CA . GLY A 1 94 ? -3.998 3.133 -3.126 1.00 94.88 94 GLY A CA 1
ATOM 789 C C . GLY A 1 94 ? -2.674 2.526 -3.596 1.00 94.88 94 GLY A C 1
ATOM 790 O O . GLY A 1 94 ? -2.179 2.873 -4.672 1.00 94.88 94 GLY A O 1
ATOM 791 N N . TYR A 1 95 ? -2.142 1.553 -2.851 1.00 94.56 95 TYR A N 1
ATOM 792 C CA . TYR A 1 95 ? -0.908 0.850 -3.217 1.00 94.56 95 TYR A CA 1
ATOM 793 C C . TYR A 1 95 ? -1.063 0.011 -4.482 1.00 94.56 95 TYR A C 1
ATOM 795 O O . TYR A 1 95 ? -0.153 -0.028 -5.313 1.00 94.56 95 TYR A O 1
ATOM 803 N N . ARG A 1 96 ? -2.221 -0.625 -4.688 1.00 93.94 96 ARG A N 1
ATOM 804 C CA . ARG A 1 96 ? -2.500 -1.361 -5.925 1.00 93.94 96 ARG A CA 1
ATOM 805 C C . ARG A 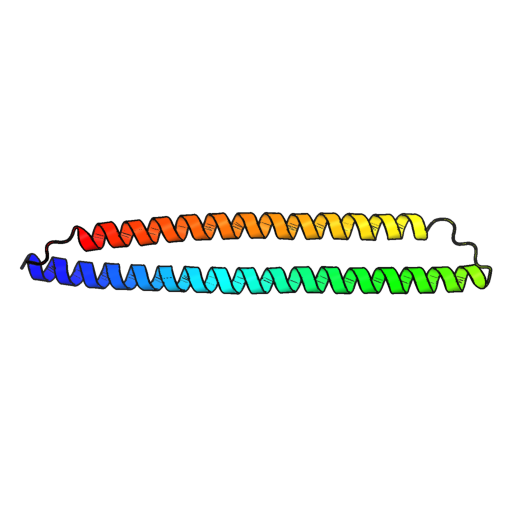1 96 ? -2.441 -0.442 -7.144 1.00 93.94 96 ARG A C 1
ATOM 807 O O . ARG A 1 96 ? -1.821 -0.821 -8.136 1.00 93.94 96 ARG A O 1
ATOM 814 N N . ILE A 1 97 ? -3.065 0.734 -7.076 1.00 96.06 97 ILE A N 1
ATOM 815 C CA . ILE A 1 97 ? -3.044 1.723 -8.163 1.00 96.06 97 ILE A CA 1
ATOM 816 C C . ILE A 1 97 ? -1.614 2.218 -8.396 1.00 96.06 97 ILE A C 1
ATOM 818 O O . ILE A 1 97 ? -1.148 2.215 -9.533 1.00 96.06 97 ILE A O 1
ATOM 822 N N . ALA A 1 98 ? -0.893 2.576 -7.330 1.00 94.00 98 ALA A N 1
ATOM 823 C CA . ALA A 1 98 ? 0.492 3.030 -7.430 1.00 94.00 98 ALA A CA 1
ATOM 824 C C . ALA A 1 98 ? 1.400 1.982 -8.096 1.00 94.00 98 ALA A C 1
ATOM 826 O O . ALA A 1 98 ? 2.184 2.318 -8.983 1.00 94.00 98 ALA A O 1
ATOM 827 N N . ARG A 1 99 ? 1.249 0.704 -7.726 1.00 94.44 99 ARG A N 1
ATOM 828 C CA . ARG A 1 99 ? 2.008 -0.405 -8.315 1.00 94.44 99 ARG A CA 1
ATOM 829 C C . ARG A 1 99 ? 1.697 -0.601 -9.796 1.00 94.44 99 ARG A C 1
ATOM 831 O O . ARG A 1 99 ? 2.627 -0.790 -10.569 1.00 94.44 99 ARG A O 1
ATOM 838 N N . ILE A 1 100 ? 0.421 -0.553 -10.187 1.00 95.56 100 ILE A N 1
ATOM 839 C CA . ILE A 1 100 ? 0.021 -0.664 -11.599 1.00 95.56 100 ILE A CA 1
ATOM 840 C C . ILE A 1 100 ? 0.661 0.466 -12.410 1.00 95.56 100 ILE A C 1
ATOM 842 O O . ILE A 1 100 ? 1.329 0.194 -13.401 1.00 95.56 100 ILE A O 1
ATOM 846 N N . ASN A 1 101 ? 0.548 1.710 -11.943 1.00 95.62 101 ASN A N 1
ATOM 847 C CA . ASN A 1 101 ? 1.129 2.861 -12.635 1.00 95.62 101 ASN A CA 1
ATOM 848 C C . ASN A 1 101 ? 2.658 2.740 -12.759 1.00 95.62 101 ASN A C 1
ATOM 850 O O . ASN A 1 101 ? 3.215 2.980 -13.826 1.00 95.62 101 ASN A O 1
ATOM 854 N N . ALA A 1 102 ? 3.343 2.321 -11.690 1.00 93.75 102 ALA A N 1
ATOM 855 C CA . ALA A 1 102 ? 4.788 2.105 -11.721 1.00 93.75 102 ALA A CA 1
ATOM 856 C C . ALA A 1 102 ? 5.187 0.990 -12.706 1.00 93.75 102 ALA A C 1
ATOM 858 O O . ALA A 1 102 ? 6.171 1.136 -13.429 1.00 93.75 102 ALA A O 1
ATOM 859 N N . GLN A 1 103 ? 4.416 -0.101 -12.776 1.00 94.88 103 GLN A N 1
ATOM 860 C CA . GLN A 1 103 ? 4.640 -1.187 -13.738 1.00 94.88 103 GLN A CA 1
ATOM 861 C C . GLN A 1 103 ? 4.450 -0.713 -15.180 1.00 94.88 103 GLN A C 1
ATOM 863 O O . GLN A 1 103 ? 5.296 -0.996 -16.026 1.00 94.88 103 GLN A O 1
ATOM 868 N N . GLU A 1 104 ? 3.397 0.057 -15.455 1.00 96.81 104 GLU A N 1
ATOM 869 C CA . GLU A 1 104 ? 3.154 0.636 -16.780 1.00 96.81 104 GLU A CA 1
ATOM 870 C C . GLU A 1 104 ? 4.291 1.579 -17.214 1.00 96.81 104 GLU A C 1
ATOM 872 O O . GLU A 1 104 ? 4.730 1.531 -18.367 1.00 96.81 104 GLU A O 1
ATOM 877 N N . GLU A 1 105 ? 4.817 2.398 -16.296 1.00 96.00 105 GLU A N 1
ATOM 878 C CA . GLU A 1 105 ? 5.979 3.258 -16.548 1.00 96.00 105 GLU A CA 1
ATOM 879 C C . GLU A 1 105 ? 7.247 2.443 -16.848 1.00 96.00 105 GLU A C 1
ATOM 881 O O . GLU A 1 105 ? 7.953 2.737 -17.814 1.00 96.00 105 GLU A O 1
ATOM 886 N N . ILE A 1 106 ? 7.526 1.393 -16.068 1.00 96.31 106 ILE A N 1
ATOM 887 C CA . ILE A 1 106 ? 8.674 0.497 -16.290 1.00 96.31 106 ILE A CA 1
ATOM 888 C C . ILE A 1 106 ? 8.572 -0.185 -17.659 1.00 96.31 106 ILE A C 1
ATOM 890 O O . ILE A 1 106 ? 9.536 -0.194 -18.430 1.00 96.31 106 ILE A O 1
ATOM 894 N N . GLU A 1 107 ? 7.399 -0.718 -18.006 1.00 97.12 107 GLU A N 1
ATOM 895 C CA . GLU A 1 107 ? 7.157 -1.326 -19.315 1.00 97.12 107 GLU A CA 1
ATOM 896 C C . GLU A 1 107 ? 7.375 -0.327 -20.453 1.00 97.12 107 GLU A C 1
ATOM 898 O O . GLU A 1 107 ? 7.975 -0.667 -21.479 1.00 97.12 107 GLU A O 1
ATOM 903 N N . GLN A 1 108 ? 6.926 0.916 -20.277 1.00 97.44 108 GLN A N 1
ATOM 904 C CA . GLN A 1 108 ? 7.135 1.973 -21.255 1.00 97.44 108 GLN A CA 1
ATOM 905 C C . GLN A 1 108 ? 8.625 2.294 -21.437 1.00 97.44 108 GLN A C 1
ATOM 907 O O . GLN A 1 108 ? 9.096 2.330 -22.576 1.00 97.44 108 GLN A O 1
ATOM 912 N N . LEU A 1 109 ? 9.387 2.428 -20.349 1.00 96.38 109 LEU A N 1
ATOM 913 C CA . LEU A 1 109 ? 10.836 2.649 -20.406 1.00 96.38 109 LEU A CA 1
ATOM 914 C C . LEU A 1 109 ? 11.567 1.479 -21.080 1.00 96.38 109 LEU A C 1
ATOM 916 O O . LEU A 1 109 ? 12.475 1.690 -21.889 1.00 96.38 109 LEU A O 1
ATOM 920 N N . HIS A 1 110 ? 11.146 0.237 -20.827 1.00 95.75 110 HIS A N 1
ATOM 921 C CA . HIS A 1 110 ? 11.674 -0.925 -21.541 1.00 95.75 110 HIS A CA 1
ATOM 922 C C . HIS A 1 110 ? 11.375 -0.872 -23.041 1.00 95.75 110 HIS A C 1
ATOM 924 O O . HIS A 1 110 ? 12.265 -1.167 -23.846 1.00 95.75 110 HIS A O 1
ATOM 930 N N . ARG A 1 111 ? 10.153 -0.487 -23.439 1.00 96.50 111 ARG A N 1
ATOM 931 C CA . ARG A 1 111 ? 9.793 -0.304 -24.855 1.00 96.50 111 ARG A CA 1
ATOM 932 C C . ARG A 1 111 ? 10.667 0.761 -25.512 1.00 96.50 111 ARG A C 1
ATOM 934 O O . ARG A 1 111 ? 11.210 0.512 -26.587 1.00 96.50 111 ARG A O 1
ATOM 941 N N . GLU A 1 112 ? 10.856 1.901 -24.854 1.00 94.88 112 GLU A N 1
ATOM 942 C CA . GLU A 1 112 ? 11.700 2.994 -25.347 1.00 94.88 112 GLU A CA 1
ATOM 943 C C . GLU A 1 112 ? 13.160 2.568 -25.493 1.00 94.88 112 GLU A C 1
ATOM 945 O O . GLU A 1 112 ? 13.766 2.786 -26.543 1.00 94.88 112 GLU A O 1
ATOM 950 N N . ARG A 1 113 ? 13.710 1.874 -24.491 1.00 93.50 113 ARG A N 1
ATOM 951 C CA . ARG A 1 113 ? 15.079 1.345 -24.535 1.00 93.50 113 ARG A CA 1
ATOM 952 C C . ARG A 1 113 ? 15.260 0.365 -25.691 1.00 93.50 113 ARG A C 1
ATOM 954 O O . ARG A 1 113 ? 16.267 0.422 -26.394 1.00 93.50 113 ARG A O 1
ATOM 961 N N . ASN A 1 114 ? 14.298 -0.537 -25.883 1.00 92.12 114 ASN A N 1
ATOM 962 C CA . ASN A 1 114 ? 14.355 -1.572 -26.916 1.00 92.12 114 ASN A CA 1
ATOM 963 C C . ASN A 1 114 ? 14.150 -1.013 -28.332 1.00 92.12 114 ASN A C 1
ATOM 965 O O . ASN A 1 114 ? 14.599 -1.635 -29.291 1.00 92.12 114 ASN A O 1
ATOM 969 N N . ALA A 1 115 ? 13.516 0.154 -28.469 1.00 93.50 115 ALA A N 1
ATOM 970 C CA . ALA A 1 115 ? 13.370 0.853 -29.744 1.00 93.50 115 ALA A CA 1
ATOM 971 C C . ALA A 1 115 ? 14.666 1.551 -30.211 1.00 93.50 115 ALA A C 1
ATOM 973 O O . ALA A 1 115 ? 14.752 1.971 -31.366 1.00 93.50 115 ALA A O 1
ATOM 974 N N . LEU A 1 116 ? 15.679 1.686 -29.345 1.00 90.75 116 LEU A N 1
ATOM 975 C CA . LEU A 1 116 ? 16.964 2.292 -29.702 1.00 90.75 116 LEU A CA 1
ATOM 976 C C . LEU A 1 116 ? 17.839 1.318 -30.506 1.00 90.75 116 LEU A C 1
ATOM 978 O O . LEU A 1 116 ? 18.124 0.203 -30.068 1.00 90.75 116 LEU A O 1
ATOM 982 N N . ALA A 1 117 ? 18.320 1.783 -31.660 1.00 82.94 117 ALA A N 1
ATOM 983 C CA . ALA A 1 117 ? 19.161 1.029 -32.592 1.00 82.94 117 ALA A CA 1
ATOM 984 C C . ALA A 1 117 ? 20.497 0.596 -31.949 1.00 82.94 117 ALA A C 1
ATOM 986 O O . ALA A 1 117 ? 21.109 1.365 -31.198 1.00 82.94 117 ALA A O 1
ATOM 987 N N . TRP A 1 118 ? 20.916 -0.656 -32.160 1.00 77.12 118 TRP A N 1
ATOM 988 C CA . TRP A 1 118 ? 22.108 -1.277 -31.540 1.00 77.12 118 TRP A CA 1
ATOM 989 C C . TRP A 1 118 ? 23.405 -1.057 -32.329 1.00 77.12 118 TRP A C 1
ATOM 991 O O . TRP A 1 118 ? 24.483 -1.379 -31.836 1.00 77.12 118 TRP A O 1
ATOM 1001 N N . ASP A 1 119 ? 23.262 -0.471 -33.508 1.00 63.88 119 ASP A N 1
ATOM 1002 C CA . ASP A 1 119 ? 24.247 -0.156 -34.537 1.00 63.88 119 ASP A CA 1
ATOM 1003 C C . ASP A 1 119 ? 24.756 1.300 -34.490 1.00 63.88 119 ASP A C 1
ATOM 1005 O O . ASP A 1 119 ? 23.981 2.236 -34.172 1.00 63.88 119 ASP A O 1
#

Organism: NCBI:txid2592653

Radius of gyration: 26.64 Å; chains: 1; bounding box: 55×18×78 Å

Sequence (119 aa):
MAGDRNADKRVILEREIRLKENQLDDLSQEQHTIQNQIEKFQNNMSQLFRQEEECYYMLHQEGERIDNQTVTLQEVSRVMREMSDRQSDELEQGYRIARINAQEEIEQLHRERNALAWD

Secondary structure (DSSP, 8-state):
-HHHHHHHHHHHHHHHHHHHHHHHHHHHHHHHHHHHHHHHHHHHHHHHHHHHHHHHHHHHHTT---TTHHHHHHHHHHHHHHHHHHHHHHHHHHHHHHHHHHHHHHHHHHHHHHTS---

pLDDT: mean 86.38, std 10.73, range [58.09, 97.44]

Foldseek 3Di:
DQLVVLVVLLVVLVVVLVVLVVVLVVLVVVLVVVLVVLVVVLVVLVVVLVVVVVVVVVVVVVPDDDPPVNVVSVVVNVVSVVVSVVVNVVSVVVSVVVNVVSVVVSVVSVVVSVPRDND